Protein AF-A0A960AIQ7-F1 (afdb_monomer)

Foldseek 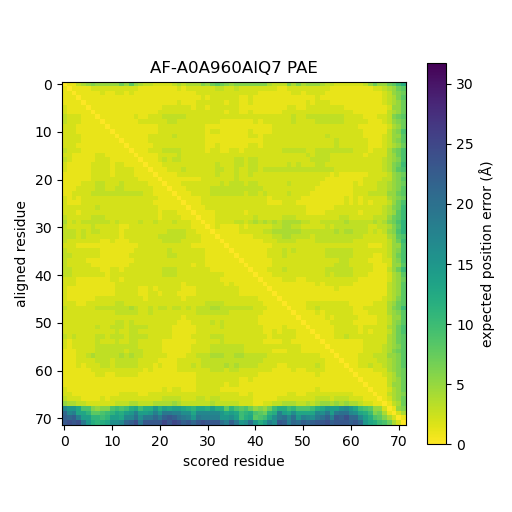3Di:
DEKEAEDDQLCVLQVHRIDDDDFFFDDDDPSDDSNVVQQVQWFKAWVRHTDDGGDGGDPPIYIYTGGPDPDD

Sequence (72 aa):
MVTVRLFAAAREAAGTDHLEVAAGPLVLPDLGPRFAQVATICTLLCDGERVALGDEVRDGAVVDVLPPFAGG

Nearest PDB structures (foldseek):
  3po0-assembly1_A  TM=7.537E-01  e=9.863E-05  Haloferax volcanii DS2
  2qie-assembly1_D  TM=6.779E-01  e=1.125E-03  Staphylococcus aureus
  5gha-assembly2_H  TM=6.431E-01  e=2.358E-02  Thermus thermophilus HB27
  5gha-assembly1_F  TM=7.007E-01  e=5.678E-02  Thermus thermophilus HB27
  5ztb-assembly1_E  TM=5.576E-01  e=4.332E-02  Thermus thermophilus HB27

pLDDT: mean 95.04, std 9.36, range [40.97, 98.62]

Radius of gyration: 11.36 Å; Cα contacts (8 Å, |Δi|>4): 145; chains: 1; bounding box: 25×21×30 Å

Secondary structure (DSSP, 8-state):
-EEEEE-HHHHHHHTSSEEEE-SEE-------HHHHHHHTT-EEEETTEEE-TTSEE-TT-EEEEEPPP---

Solvent-accessible surface area (backbone atoms only — not comparable to full-atom values): 4031 Å² total; per-residue (Å²): 75,21,44,37,38,36,34,73,68,38,15,67,38,53,75,41,57,61,51,78,37,70,46,36,54,36,69,80,80,90,58,50,73,63,23,56,60,42,58,75,61,34,49,39,24,49,81,82,42,84,54,57,80,60,42,79,39,57,68,72,40,43,33,41,38,39,49,69,80,87,78,125

Mean predicted aligned error: 2.72 Å

Structure (mmCIF, N/CA/C/O backbone):
data_AF-A0A960AIQ7-F1
#
_entry.id   AF-A0A960AIQ7-F1
#
loop_
_atom_site.group_PDB
_atom_site.id
_atom_site.type_symbol
_atom_site.label_atom_id
_atom_site.label_alt_id
_atom_site.label_comp_id
_atom_site.label_asym_id
_atom_site.label_entity_id
_atom_site.label_seq_id
_atom_site.pdbx_PDB_ins_code
_atom_site.Cartn_x
_atom_site.Cartn_y
_atom_site.Cartn_z
_atom_site.occupancy
_atom_site.B_iso_or_equiv
_atom_site.auth_seq_id
_atom_site.auth_comp_id
_atom_site.auth_asym_id
_atom_site.auth_atom_id
_atom_site.pdbx_PDB_model_num
ATOM 1 N N . MET A 1 1 ? -9.202 0.628 12.464 1.00 94.75 1 MET A N 1
ATOM 2 C CA . MET A 1 1 ? -7.914 0.154 11.969 1.00 94.75 1 MET A CA 1
ATOM 3 C C . MET A 1 1 ? -8.146 -0.741 10.773 1.00 94.75 1 MET A C 1
ATOM 5 O O . MET A 1 1 ? -9.009 -1.611 10.809 1.00 94.75 1 MET A O 1
ATOM 9 N N . VAL A 1 2 ? -7.437 -0.439 9.696 1.00 98.50 2 VAL A N 1
ATOM 10 C CA . VAL A 1 2 ? -7.422 -1.186 8.439 1.00 98.50 2 VAL A CA 1
ATOM 11 C C . VAL A 1 2 ? -6.007 -1.711 8.270 1.00 98.50 2 VAL A C 1
ATOM 13 O O . VAL A 1 2 ? -5.052 -0.927 8.314 1.00 98.50 2 VAL A O 1
ATOM 16 N N . THR A 1 3 ? -5.876 -3.011 8.037 1.00 98.56 3 THR A N 1
ATOM 17 C CA . THR A 1 3 ? -4.576 -3.631 7.787 1.00 98.56 3 THR A CA 1
ATOM 18 C C . THR A 1 3 ? -4.227 -3.478 6.314 1.00 98.56 3 THR A C 1
ATOM 20 O O . THR A 1 3 ? -4.921 -4.000 5.444 1.00 98.56 3 THR A O 1
ATOM 23 N N . VAL A 1 4 ? -3.126 -2.801 6.011 1.00 98.56 4 VAL A N 1
ATOM 24 C CA . VAL A 1 4 ? -2.599 -2.669 4.651 1.00 98.56 4 VAL A CA 1
ATOM 25 C C . VAL A 1 4 ? -1.438 -3.642 4.476 1.00 98.56 4 VAL A C 1
ATOM 27 O O . VAL A 1 4 ? -0.403 -3.484 5.120 1.00 98.56 4 VAL A O 1
ATOM 30 N N . ARG A 1 5 ? -1.580 -4.639 3.600 1.00 98.62 5 ARG A N 1
ATOM 31 C CA . ARG A 1 5 ? -0.526 -5.609 3.268 1.00 98.62 5 ARG A CA 1
ATOM 32 C C . ARG A 1 5 ? 0.226 -5.170 2.019 1.00 98.62 5 ARG A C 1
ATOM 34 O O . ARG A 1 5 ? -0.370 -4.815 1.002 1.00 98.62 5 ARG A O 1
ATOM 41 N N . LEU A 1 6 ? 1.549 -5.214 2.084 1.00 98.19 6 LEU A N 1
ATOM 42 C CA . LEU A 1 6 ? 2.450 -4.746 1.040 1.00 98.19 6 LEU A CA 1
ATOM 43 C C . LEU A 1 6 ? 3.137 -5.929 0.365 1.00 98.19 6 LEU A C 1
ATOM 45 O O . LEU A 1 6 ? 3.692 -6.810 1.023 1.00 98.19 6 LEU A O 1
ATOM 49 N N . PHE A 1 7 ? 3.160 -5.923 -0.966 1.00 96.88 7 PHE A N 1
ATOM 50 C CA . PHE A 1 7 ? 3.749 -7.004 -1.753 1.00 96.88 7 PHE A CA 1
ATOM 51 C C . PHE A 1 7 ? 4.922 -6.516 -2.605 1.00 96.88 7 PHE A C 1
ATOM 53 O O . PHE A 1 7 ? 4.987 -5.351 -2.999 1.00 96.88 7 PHE A O 1
ATOM 60 N N . ALA A 1 8 ? 5.853 -7.429 -2.901 1.00 95.81 8 ALA A N 1
ATOM 61 C CA . ALA A 1 8 ? 6.976 -7.226 -3.822 1.00 95.81 8 ALA A CA 1
ATOM 62 C C . ALA A 1 8 ? 7.692 -5.868 -3.629 1.00 95.81 8 ALA A C 1
ATOM 64 O O . ALA A 1 8 ? 8.146 -5.558 -2.526 1.00 95.81 8 ALA A O 1
ATOM 65 N N . ALA A 1 9 ? 7.760 -5.046 -4.681 1.00 95.75 9 ALA 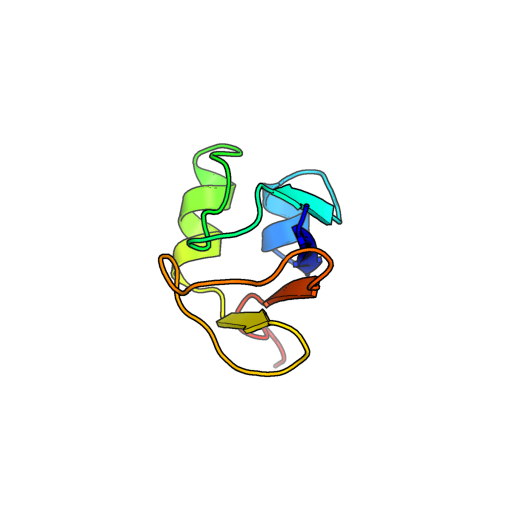A N 1
ATOM 66 C CA . ALA A 1 9 ? 8.429 -3.749 -4.664 1.00 95.75 9 ALA A CA 1
ATOM 67 C C . ALA A 1 9 ? 7.850 -2.766 -3.630 1.00 95.75 9 ALA A C 1
ATOM 69 O O . ALA A 1 9 ? 8.596 -1.930 -3.122 1.00 95.75 9 ALA A O 1
ATOM 70 N N . ALA A 1 10 ? 6.557 -2.861 -3.288 1.00 97.00 10 ALA A N 1
ATOM 71 C CA . ALA A 1 10 ? 5.950 -2.005 -2.267 1.00 97.00 10 ALA A CA 1
ATOM 72 C C . ALA A 1 10 ? 6.471 -2.370 -0.873 1.00 97.00 10 ALA A C 1
ATOM 74 O O . ALA A 1 10 ? 6.869 -1.485 -0.121 1.00 97.00 10 ALA A O 1
ATOM 75 N N . ARG A 1 11 ? 6.562 -3.672 -0.567 1.00 97.31 11 ARG A N 1
ATOM 76 C CA . ARG A 1 11 ? 7.168 -4.179 0.675 1.00 97.31 11 ARG A CA 1
ATOM 77 C C . ARG A 1 11 ? 8.631 -3.773 0.795 1.00 97.31 11 ARG A C 1
ATOM 79 O O . ARG A 1 11 ? 9.056 -3.285 1.834 1.00 97.31 11 ARG A O 1
ATOM 86 N N . GLU A 1 12 ? 9.407 -3.966 -0.271 1.00 96.81 12 GLU A N 1
ATOM 87 C CA . GLU A 1 12 ? 10.825 -3.585 -0.290 1.00 96.81 12 GLU A CA 1
ATOM 88 C C . GLU A 1 12 ? 11.020 -2.085 -0.077 1.00 96.81 12 GLU A C 1
ATOM 90 O O . GLU A 1 12 ? 11.928 -1.677 0.641 1.00 96.81 12 GLU A O 1
ATOM 95 N N . ALA A 1 13 ? 10.172 -1.261 -0.696 1.00 96.94 13 ALA A N 1
ATOM 96 C CA . ALA A 1 13 ? 10.239 0.185 -0.556 1.00 96.94 13 ALA A CA 1
ATOM 97 C C . ALA A 1 13 ? 9.802 0.672 0.833 1.00 96.94 13 ALA A C 1
ATOM 99 O O . ALA A 1 13 ? 10.355 1.652 1.319 1.00 96.94 13 ALA A O 1
ATOM 100 N N . ALA A 1 14 ? 8.834 -0.004 1.454 1.00 97.19 14 ALA A N 1
ATOM 101 C CA . ALA A 1 14 ? 8.321 0.317 2.783 1.00 97.19 14 ALA A CA 1
ATOM 102 C C . ALA A 1 14 ? 9.191 -0.217 3.932 1.00 97.19 14 ALA A C 1
ATOM 104 O O . ALA A 1 14 ? 9.114 0.294 5.045 1.00 97.19 14 ALA A O 1
ATOM 105 N N . GLY A 1 15 ? 9.974 -1.274 3.694 1.00 97.75 15 GLY A N 1
ATOM 106 C CA . GLY A 1 15 ? 10.742 -1.961 4.738 1.00 97.75 15 GLY A CA 1
ATOM 107 C C . GLY A 1 15 ? 9.892 -2.798 5.706 1.00 97.75 15 GLY A C 1
ATOM 108 O O . GLY A 1 15 ? 10.419 -3.299 6.694 1.00 97.75 15 GLY A O 1
ATOM 109 N N . THR A 1 16 ? 8.599 -2.969 5.423 1.00 97.69 16 THR A N 1
ATOM 110 C CA . THR A 1 16 ? 7.644 -3.781 6.193 1.00 97.69 16 THR A CA 1
ATOM 111 C C . THR A 1 16 ? 6.684 -4.494 5.243 1.00 97.69 16 THR A C 1
ATOM 113 O O . THR A 1 16 ? 6.450 -4.026 4.127 1.00 97.69 16 THR A O 1
ATOM 116 N N . ASP A 1 17 ? 6.136 -5.633 5.659 1.00 97.75 17 ASP A N 1
ATOM 117 C CA . ASP A 1 17 ? 5.142 -6.407 4.905 1.00 97.75 17 ASP A CA 1
ATOM 118 C C . ASP A 1 17 ? 3.696 -5.968 5.165 1.00 97.75 17 ASP A C 1
ATOM 120 O O . ASP A 1 17 ? 2.818 -6.261 4.355 1.00 97.75 17 ASP A O 1
ATOM 124 N N . HIS A 1 18 ? 3.446 -5.230 6.244 1.00 97.75 18 HIS A N 1
ATOM 125 C CA . HIS A 1 18 ? 2.153 -4.625 6.528 1.00 97.75 18 HIS A CA 1
ATOM 126 C C . HIS A 1 18 ? 2.279 -3.362 7.383 1.00 97.75 18 HIS A C 1
ATOM 128 O O . HIS A 1 18 ? 3.317 -3.092 7.997 1.00 97.75 18 HIS A O 1
ATOM 134 N N . LEU A 1 19 ? 1.198 -2.588 7.410 1.00 97.19 19 LEU A N 1
ATOM 135 C CA . LEU A 1 19 ? 1.006 -1.435 8.281 1.00 97.19 19 LEU A CA 1
ATOM 136 C C . LEU A 1 19 ? -0.476 -1.265 8.619 1.00 97.19 19 LEU A C 1
ATOM 138 O O . LEU A 1 19 ? -1.345 -1.790 7.928 1.00 97.19 19 LEU A O 1
ATOM 142 N N . GLU A 1 20 ? -0.757 -0.504 9.667 1.00 98.06 20 GLU A N 1
ATOM 143 C CA . GLU A 1 20 ? -2.116 -0.192 10.104 1.00 98.06 20 GLU A CA 1
ATOM 144 C C . GLU A 1 20 ? -2.449 1.269 9.788 1.00 98.06 20 GLU A C 1
ATOM 146 O O . GLU A 1 20 ? -1.672 2.171 10.116 1.00 98.06 20 GLU A O 1
ATOM 151 N N . VAL A 1 21 ? -3.613 1.512 9.184 1.00 97.62 21 VAL A N 1
ATOM 152 C CA . VAL A 1 21 ? -4.143 2.864 8.936 1.00 97.62 21 VAL A CA 1
ATOM 153 C C . VAL A 1 21 ? -5.504 3.057 9.597 1.00 97.62 21 VAL A C 1
ATOM 155 O O . VAL A 1 21 ? -6.157 2.107 10.041 1.00 97.62 21 VAL A O 1
ATOM 158 N N . ALA A 1 22 ? -5.935 4.312 9.702 1.00 97.88 22 ALA A N 1
ATOM 159 C CA . ALA A 1 22 ? -7.276 4.622 10.175 1.00 97.88 22 ALA A CA 1
ATOM 160 C C . ALA A 1 22 ? -8.329 4.074 9.197 1.00 97.88 22 ALA A C 1
ATOM 162 O O . ALA A 1 22 ? -8.114 4.056 7.988 1.00 97.88 22 ALA A O 1
ATOM 163 N N . ALA A 1 23 ? -9.471 3.645 9.736 1.00 97.75 23 ALA A N 1
ATOM 164 C CA . ALA A 1 23 ? -10.647 3.401 8.908 1.00 97.75 23 ALA A CA 1
ATOM 165 C C . ALA A 1 23 ? -11.198 4.735 8.380 1.00 97.75 23 ALA A C 1
ATOM 167 O O . ALA A 1 23 ? -10.974 5.782 8.995 1.00 97.75 23 ALA A O 1
ATOM 168 N N . GLY A 1 24 ? -11.938 4.680 7.277 1.00 98.00 24 GLY A N 1
ATOM 169 C CA . GLY A 1 24 ? -12.411 5.851 6.545 1.00 98.00 24 GLY A CA 1
ATOM 170 C C . GLY A 1 24 ? -11.746 5.958 5.168 1.00 98.00 24 GLY A C 1
ATOM 171 O O . GLY A 1 24 ? -11.385 4.925 4.596 1.00 98.00 24 GLY A O 1
ATOM 172 N N . PRO A 1 25 ? -11.539 7.176 4.636 1.00 98.19 25 PRO A N 1
ATOM 173 C CA . PRO A 1 25 ? -10.876 7.380 3.353 1.00 98.19 25 PRO A CA 1
ATOM 174 C C . PRO A 1 25 ? -9.490 6.733 3.313 1.00 98.19 25 PRO A C 1
ATOM 176 O O . PRO A 1 25 ? -8.622 7.038 4.137 1.00 98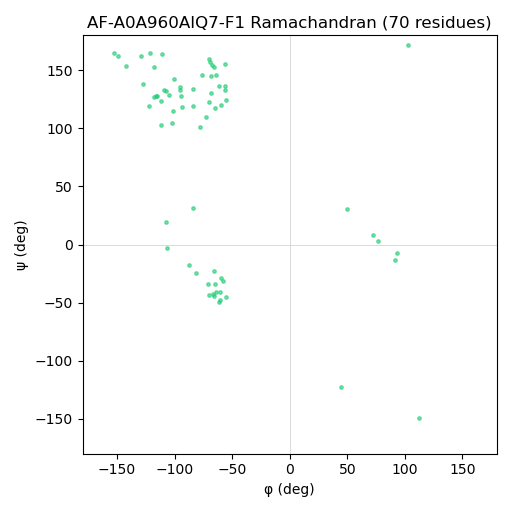.19 25 PRO A O 1
ATOM 179 N N . LEU A 1 26 ? -9.263 5.864 2.330 1.00 98.06 26 LEU A N 1
ATOM 180 C CA . LEU A 1 26 ? -8.014 5.130 2.199 1.00 98.06 26 LEU A CA 1
ATOM 181 C C . LEU A 1 26 ? -6.857 6.083 1.909 1.00 98.06 26 LEU A C 1
ATOM 183 O O . LEU A 1 26 ? -6.782 6.710 0.850 1.00 98.06 26 LEU A O 1
ATOM 187 N N . VAL A 1 27 ? -5.906 6.122 2.832 1.00 97.12 27 VAL A N 1
ATOM 188 C CA . VAL A 1 27 ? -4.642 6.837 2.685 1.00 97.12 27 VAL A CA 1
ATOM 189 C C . VAL A 1 27 ? -3.495 5.887 2.989 1.00 97.12 27 VAL A C 1
ATOM 191 O O . VAL A 1 27 ? -3.557 5.105 3.936 1.00 97.12 27 VAL A O 1
ATOM 194 N N . LEU A 1 28 ? -2.436 5.953 2.186 1.00 95.94 28 LEU A N 1
ATOM 195 C CA . LEU A 1 28 ? -1.181 5.277 2.495 1.00 95.94 28 LEU A CA 1
ATOM 196 C C . LEU A 1 28 ? -0.250 6.274 3.193 1.00 95.94 28 LEU A C 1
ATOM 198 O O . LEU A 1 28 ? -0.156 7.418 2.741 1.00 95.94 28 LEU A O 1
ATOM 202 N N . PRO A 1 29 ? 0.429 5.879 4.281 1.00 95.19 29 PRO A N 1
ATOM 203 C CA . PRO A 1 29 ? 1.389 6.754 4.935 1.00 95.19 29 PRO A CA 1
ATOM 204 C C . PRO A 1 29 ? 2.580 7.031 4.013 1.00 95.19 29 PRO A C 1
ATOM 206 O O . PRO A 1 29 ? 2.943 6.210 3.168 1.00 95.19 29 PRO A O 1
ATOM 209 N N . ASP A 1 30 ? 3.220 8.181 4.207 1.00 93.81 30 ASP A N 1
ATOM 210 C CA . ASP A 1 30 ? 4.496 8.463 3.561 1.00 93.81 30 ASP A CA 1
ATOM 211 C C . ASP A 1 30 ? 5.600 7.628 4.226 1.00 93.81 30 ASP A C 1
ATOM 213 O O . ASP A 1 30 ? 5.965 7.852 5.380 1.00 93.81 30 ASP A O 1
ATOM 217 N N . LEU A 1 31 ? 6.110 6.640 3.490 1.00 96.12 31 LEU A N 1
ATOM 218 C CA . LEU A 1 31 ? 7.231 5.783 3.892 1.00 96.12 31 LEU A CA 1
ATOM 219 C C . LEU A 1 31 ? 8.510 6.120 3.111 1.00 96.12 31 LEU A C 1
ATOM 221 O O . LEU A 1 31 ? 9.432 5.309 3.013 1.00 96.12 31 LEU A O 1
ATOM 225 N N . GLY A 1 32 ? 8.567 7.318 2.529 1.00 97.06 32 GLY A N 1
ATOM 226 C CA . GLY A 1 32 ? 9.699 7.825 1.774 1.00 97.06 32 GLY A CA 1
ATOM 227 C C . GLY A 1 32 ? 9.509 7.774 0.254 1.00 97.06 32 GLY A C 1
ATOM 228 O O . GLY A 1 32 ? 8.578 7.161 -0.281 1.00 97.06 32 GLY A O 1
ATOM 229 N N . PRO A 1 33 ? 10.442 8.393 -0.491 1.00 97.12 33 PRO A N 1
ATOM 230 C CA . PRO A 1 33 ? 10.265 8.693 -1.912 1.00 97.12 33 PRO A CA 1
ATOM 231 C C . PRO A 1 33 ? 10.153 7.443 -2.791 1.00 97.12 33 PRO A C 1
ATOM 233 O O . PRO A 1 33 ? 9.411 7.446 -3.771 1.00 97.12 33 PRO A O 1
ATOM 236 N N . ARG A 1 34 ? 10.858 6.357 -2.443 1.00 96.19 34 ARG A N 1
ATOM 237 C CA . ARG A 1 34 ? 10.765 5.090 -3.184 1.00 96.19 34 ARG A CA 1
ATOM 238 C C . ARG A 1 34 ? 9.378 4.469 -3.036 1.00 96.19 34 ARG A C 1
ATOM 240 O O . ARG A 1 34 ? 8.823 3.999 -4.025 1.00 96.19 34 ARG A O 1
ATOM 247 N N . PHE A 1 35 ? 8.816 4.477 -1.827 1.00 97.38 35 PHE A N 1
ATOM 248 C CA . PHE A 1 35 ? 7.476 3.949 -1.591 1.00 97.38 35 PHE A CA 1
ATOM 249 C C . PHE A 1 35 ? 6.427 4.791 -2.313 1.00 97.38 35 PHE A C 1
ATOM 251 O O . PHE A 1 35 ? 5.594 4.226 -3.014 1.00 97.38 35 PHE A O 1
ATOM 258 N N . ALA A 1 36 ? 6.535 6.122 -2.245 1.00 96.00 36 ALA A N 1
ATOM 259 C CA . ALA A 1 36 ? 5.652 7.026 -2.976 1.00 96.00 36 ALA A CA 1
ATOM 260 C C . ALA A 1 36 ? 5.643 6.728 -4.486 1.00 96.00 36 ALA A C 1
ATOM 262 O O . ALA A 1 36 ? 4.574 6.613 -5.078 1.00 96.00 36 ALA A O 1
ATOM 263 N N . GLN A 1 37 ? 6.815 6.523 -5.098 1.00 95.81 37 GLN A N 1
ATOM 264 C CA . GLN A 1 37 ? 6.921 6.163 -6.518 1.00 95.81 3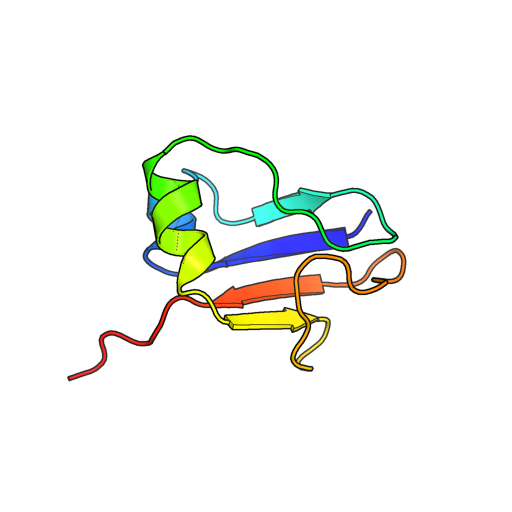7 GLN A CA 1
ATOM 265 C C . GLN A 1 37 ? 6.239 4.826 -6.827 1.00 95.81 37 GLN A C 1
ATOM 267 O O . GLN A 1 37 ? 5.430 4.750 -7.751 1.00 95.81 37 GLN A O 1
ATOM 272 N N . VAL A 1 38 ? 6.524 3.780 -6.046 1.00 96.06 38 VAL A N 1
ATOM 273 C CA . VAL A 1 38 ? 5.930 2.450 -6.256 1.00 96.06 38 VAL A CA 1
ATOM 274 C C . VAL A 1 38 ? 4.415 2.479 -6.047 1.00 96.06 38 VAL A C 1
ATOM 276 O O . VAL A 1 38 ? 3.682 1.904 -6.845 1.00 96.06 38 VAL A O 1
ATOM 279 N N . ALA A 1 39 ? 3.927 3.190 -5.031 1.00 95.62 39 ALA A N 1
ATOM 280 C CA . ALA A 1 39 ? 2.502 3.293 -4.737 1.00 95.62 39 ALA A CA 1
ATOM 281 C C . ALA A 1 39 ? 1.694 3.861 -5.917 1.00 95.62 39 ALA A C 1
ATOM 283 O O . ALA A 1 39 ? 0.562 3.431 -6.123 1.00 95.62 39 ALA A O 1
ATOM 284 N N . THR A 1 40 ? 2.275 4.750 -6.737 1.00 95.75 40 THR A N 1
ATOM 285 C CA . THR A 1 40 ? 1.578 5.330 -7.906 1.00 95.75 40 THR A CA 1
ATOM 286 C C . THR A 1 40 ? 1.234 4.321 -9.002 1.00 95.75 40 THR A C 1
ATOM 288 O O . THR A 1 40 ? 0.325 4.567 -9.791 1.00 95.75 40 THR A O 1
ATOM 291 N N . ILE A 1 41 ? 1.946 3.193 -9.060 1.00 95.56 41 ILE A N 1
ATOM 292 C CA . ILE A 1 41 ? 1.732 2.139 -10.061 1.00 95.56 41 ILE A CA 1
ATOM 293 C C . ILE A 1 41 ? 1.051 0.897 -9.472 1.00 95.56 41 ILE A C 1
ATOM 295 O O . ILE A 1 41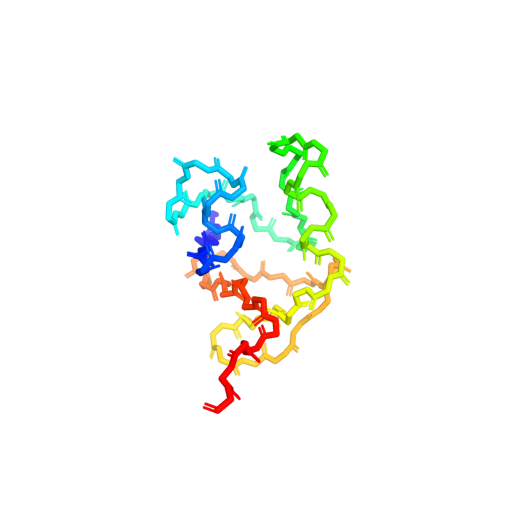 ? 0.773 -0.053 -10.202 1.00 95.56 41 ILE A O 1
ATOM 299 N N . CYS A 1 42 ? 0.786 0.878 -8.164 1.00 96.88 42 CYS A N 1
ATOM 300 C CA . CYS A 1 42 ? 0.152 -0.250 -7.494 1.00 96.88 42 CYS A CA 1
ATOM 301 C C . CYS A 1 42 ? -1.355 -0.320 -7.769 1.00 96.88 42 CYS A C 1
ATOM 303 O O . CYS A 1 42 ? -2.061 0.683 -7.834 1.00 96.88 42 CYS A O 1
ATOM 305 N N . THR A 1 43 ? -1.868 -1.545 -7.842 1.00 97.62 43 THR A N 1
ATOM 306 C CA . THR A 1 43 ? -3.289 -1.838 -7.653 1.00 97.62 43 THR A CA 1
ATOM 307 C C . THR A 1 43 ? -3.579 -1.976 -6.162 1.00 97.62 43 THR A C 1
ATOM 309 O O . THR A 1 43 ? -2.852 -2.681 -5.465 1.00 97.62 43 THR A O 1
ATOM 312 N N . LEU A 1 44 ? -4.653 -1.340 -5.693 1.00 98.06 44 LEU A N 1
ATOM 313 C CA . LEU A 1 44 ? -5.151 -1.476 -4.327 1.00 98.06 44 LEU A CA 1
ATOM 314 C C . LEU A 1 44 ? -6.405 -2.351 -4.335 1.00 98.06 44 LEU A C 1
ATOM 316 O O . LEU A 1 44 ? -7.321 -2.090 -5.122 1.00 98.06 44 LEU A O 1
ATOM 320 N N . LEU A 1 45 ? -6.439 -3.380 -3.488 1.00 98.44 45 LEU A N 1
ATOM 321 C CA . LEU A 1 45 ? -7.609 -4.244 -3.317 1.00 98.44 45 LEU A CA 1
ATOM 322 C C . LEU A 1 45 ? -8.068 -4.238 -1.860 1.00 98.44 45 LEU A C 1
ATOM 324 O O . LEU A 1 45 ? -7.312 -4.672 -1.004 1.00 98.44 45 LEU A O 1
ATOM 328 N N . CYS A 1 46 ? -9.292 -3.809 -1.572 1.00 98.38 46 CYS A N 1
ATOM 329 C CA . CYS A 1 46 ? -9.921 -3.957 -0.263 1.00 98.38 46 CYS A CA 1
ATOM 330 C C . CYS A 1 46 ? -10.758 -5.237 -0.248 1.00 98.38 46 CYS A C 1
ATOM 332 O O . CYS A 1 46 ? -11.691 -5.360 -1.035 1.00 98.38 46 CYS A O 1
ATOM 334 N N . ASP A 1 47 ? -10.425 -6.197 0.615 1.00 97.12 47 ASP A N 1
ATOM 335 C CA . ASP A 1 47 ? -11.114 -7.494 0.719 1.00 97.12 47 ASP A CA 1
ATOM 336 C C . ASP A 1 47 ? -11.287 -8.212 -0.649 1.00 97.12 47 ASP A C 1
ATOM 338 O O . ASP A 1 47 ? -12.235 -8.963 -0.871 1.00 97.12 47 ASP A O 1
ATOM 342 N N . GLY A 1 48 ? -10.346 -7.990 -1.578 1.00 95.88 48 GLY A N 1
ATOM 343 C CA . GLY A 1 48 ? -10.347 -8.554 -2.935 1.00 95.88 48 GLY A CA 1
ATOM 344 C C . GLY A 1 48 ? -10.982 -7.671 -4.019 1.00 95.88 48 GLY A C 1
ATOM 345 O O . GLY A 1 48 ? -10.841 -7.983 -5.203 1.00 95.88 48 GLY A O 1
ATOM 346 N N . GLU A 1 49 ? -11.613 -6.555 -3.659 1.00 97.75 49 GLU A N 1
ATOM 347 C CA . GLU A 1 49 ? -12.229 -5.613 -4.600 1.00 97.75 49 GLU A CA 1
ATOM 348 C C . GLU A 1 49 ? -11.347 -4.391 -4.849 1.00 97.75 49 GLU A C 1
ATOM 350 O O . GLU A 1 49 ? -10.694 -3.878 -3.945 1.00 97.75 49 GLU A O 1
ATOM 355 N N . ARG A 1 50 ? -11.314 -3.898 -6.091 1.00 97.81 50 ARG A N 1
ATOM 356 C CA . ARG A 1 50 ? -10.471 -2.752 -6.450 1.00 97.81 50 ARG A CA 1
ATOM 357 C C . ARG A 1 50 ? -10.979 -1.472 -5.790 1.00 97.81 50 ARG A C 1
ATOM 359 O O . ARG A 1 50 ? -12.142 -1.126 -5.951 1.00 97.81 50 ARG A O 1
ATOM 366 N N . VAL A 1 51 ? -10.063 -0.747 -5.153 1.00 98.19 51 VAL A N 1
ATOM 367 C CA . VAL A 1 51 ? -10.301 0.568 -4.541 1.00 98.19 51 VAL A CA 1
ATOM 368 C C . VAL A 1 51 ? -9.256 1.578 -5.011 1.00 98.19 51 VAL A C 1
ATOM 370 O O . VAL A 1 51 ? -8.195 1.210 -5.529 1.00 98.19 51 VAL A O 1
ATOM 373 N N . ALA A 1 52 ? -9.551 2.857 -4.840 1.00 97.38 52 ALA A N 1
ATOM 374 C CA . ALA A 1 52 ? -8.634 3.968 -5.031 1.00 97.38 52 ALA A CA 1
ATOM 375 C C . ALA A 1 52 ? -8.294 4.636 -3.690 1.00 97.38 52 ALA A C 1
ATOM 377 O O . ALA A 1 52 ? -8.972 4.462 -2.678 1.00 97.38 52 ALA A O 1
ATOM 378 N N . LEU A 1 53 ? -7.223 5.432 -3.683 1.00 96.38 53 LEU A N 1
ATOM 379 C CA . LEU A 1 53 ? -6.962 6.331 -2.561 1.00 96.38 53 LEU A CA 1
ATOM 380 C C . LEU A 1 53 ? -8.125 7.324 -2.427 1.00 96.38 53 LEU A C 1
ATOM 382 O O . LEU A 1 53 ? -8.577 7.885 -3.425 1.00 96.38 53 LEU A O 1
ATOM 386 N N . GLY A 1 54 ? -8.574 7.552 -1.196 1.00 97.44 54 G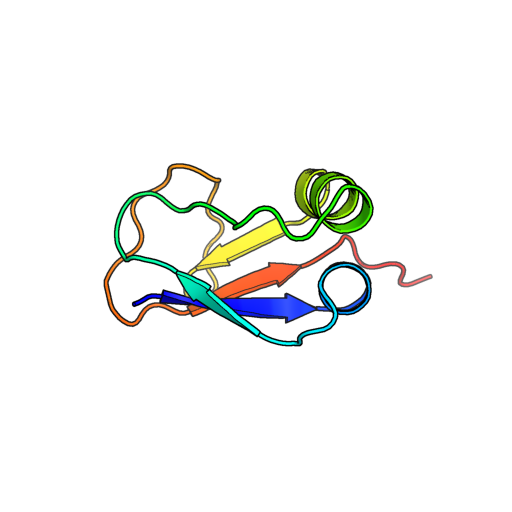LY A N 1
ATOM 387 C CA . GLY A 1 54 ? -9.733 8.384 -0.876 1.00 97.44 54 GLY A CA 1
ATOM 388 C C . GLY A 1 54 ? -11.067 7.635 -0.800 1.00 97.44 54 GLY A C 1
ATOM 389 O O . GLY A 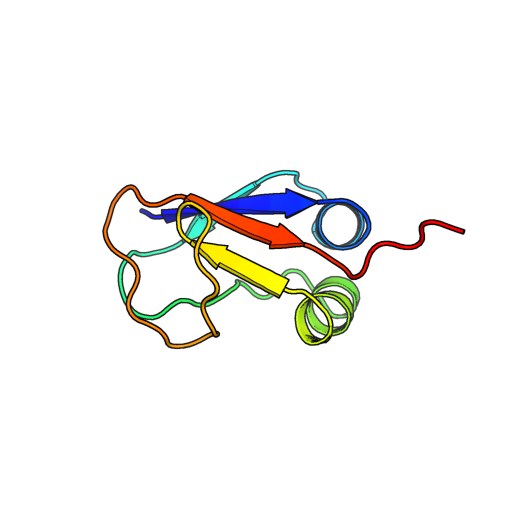1 54 ? -12.011 8.199 -0.252 1.00 97.44 54 GLY A O 1
ATOM 390 N N . ASP A 1 55 ? -11.149 6.387 -1.271 1.00 98.19 55 ASP A N 1
ATOM 391 C CA . ASP A 1 55 ? -12.357 5.570 -1.106 1.00 98.19 55 ASP A CA 1
ATOM 392 C C . ASP A 1 55 ? -12.566 5.193 0.366 1.00 98.19 55 ASP A C 1
ATOM 394 O O . ASP A 1 55 ? -11.610 4.956 1.103 1.00 98.19 55 ASP A O 1
ATOM 398 N N . GLU A 1 56 ? -13.825 5.114 0.794 1.00 98.00 56 GLU A N 1
ATOM 399 C CA . GLU A 1 56 ? -14.184 4.734 2.161 1.00 98.00 56 GLU A CA 1
ATOM 400 C C . GLU A 1 56 ? -13.903 3.249 2.422 1.00 98.00 56 GLU A C 1
ATOM 402 O O . GLU A 1 56 ? -14.462 2.367 1.767 1.00 98.00 56 GLU A O 1
ATOM 407 N N . VAL A 1 57 ? -13.076 2.968 3.430 1.00 98.06 57 VAL A N 1
ATOM 408 C CA . VAL A 1 57 ? -12.733 1.616 3.873 1.00 98.06 57 VAL A CA 1
ATOM 409 C C . VAL A 1 57 ? -13.189 1.408 5.312 1.00 98.06 57 VAL A C 1
ATOM 411 O O . VAL A 1 57 ? -12.862 2.168 6.227 1.00 98.06 57 VAL A O 1
ATOM 414 N N . ARG A 1 58 ? -13.957 0.338 5.519 1.00 97.56 58 ARG A N 1
ATOM 415 C CA . ARG A 1 58 ? -14.513 -0.016 6.827 1.00 97.56 58 ARG A CA 1
ATOM 416 C C . ARG A 1 58 ? -13.433 -0.431 7.823 1.00 97.56 58 ARG A C 1
ATOM 418 O O . ARG A 1 58 ? -12.397 -0.983 7.465 1.00 97.56 58 ARG A O 1
ATOM 425 N N . ASP A 1 59 ? -13.746 -0.246 9.097 1.00 98.00 59 ASP A N 1
ATOM 426 C CA . ASP A 1 59 ? -12.950 -0.790 10.189 1.00 98.00 59 ASP A CA 1
ATOM 427 C C . ASP A 1 59 ? -12.794 -2.317 10.076 1.00 98.00 59 ASP A C 1
ATOM 429 O O . ASP A 1 59 ? -13.753 -3.025 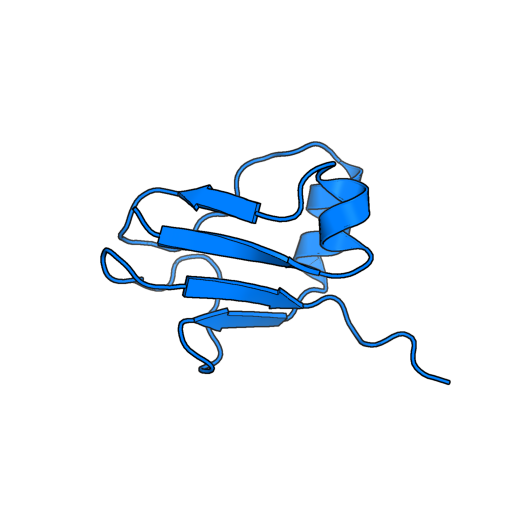9.755 1.00 98.00 59 ASP A O 1
ATOM 433 N N . GLY A 1 60 ? -11.580 -2.816 10.314 1.00 98.00 60 GLY A N 1
ATOM 434 C CA . GLY A 1 60 ? -11.234 -4.235 10.233 1.00 98.00 60 GLY A CA 1
ATOM 435 C C . GLY A 1 60 ? -11.054 -4.796 8.818 1.00 98.00 60 GLY A C 1
ATOM 436 O O . GLY A 1 60 ? -10.837 -5.999 8.684 1.00 98.00 60 GLY A O 1
ATOM 437 N N . ALA A 1 61 ? -11.150 -3.972 7.770 1.00 98.19 61 ALA A N 1
ATOM 438 C CA . ALA A 1 61 ? -10.857 -4.407 6.406 1.00 98.19 61 ALA A CA 1
ATOM 439 C C . ALA A 1 61 ? -9.362 -4.669 6.188 1.00 98.19 61 ALA A C 1
ATOM 441 O O . ALA A 1 61 ? -8.503 -4.133 6.900 1.00 98.19 61 ALA A O 1
ATOM 442 N N . VAL A 1 62 ? -9.062 -5.447 5.147 1.00 98.62 62 VAL A N 1
ATOM 443 C CA . VAL A 1 62 ? -7.694 -5.677 4.682 1.00 98.62 62 VAL A CA 1
ATOM 444 C C . VAL A 1 62 ? -7.523 -5.094 3.287 1.00 98.62 62 VAL A C 1
ATOM 446 O O . VAL A 1 62 ? -8.289 -5.406 2.377 1.00 98.62 62 VAL A O 1
ATOM 449 N N . VAL A 1 63 ? -6.492 -4.270 3.110 1.00 98.62 63 VAL A N 1
ATOM 450 C CA . VAL A 1 63 ? -6.132 -3.679 1.820 1.00 98.62 63 VAL A CA 1
ATOM 451 C C . VAL A 1 63 ? -4.809 -4.254 1.329 1.00 98.62 63 VAL A C 1
ATOM 453 O O . VAL A 1 63 ? -3.787 -4.131 1.995 1.00 98.62 63 VAL A O 1
ATOM 456 N N . ASP A 1 64 ? -4.800 -4.834 0.136 1.00 98.56 64 ASP A N 1
ATOM 457 C CA . ASP A 1 64 ? -3.596 -5.321 -0.529 1.00 98.56 64 ASP A CA 1
ATOM 458 C C . ASP A 1 64 ? -3.035 -4.269 -1.483 1.00 98.56 64 ASP A C 1
ATOM 460 O O . ASP A 1 64 ? -3.738 -3.772 -2.363 1.00 98.56 64 ASP A O 1
ATOM 464 N N . VAL A 1 65 ? -1.744 -3.970 -1.343 1.00 98.06 65 VAL A N 1
ATOM 465 C CA . VAL A 1 65 ? -0.987 -3.094 -2.242 1.00 98.06 65 VAL A CA 1
ATOM 466 C C . VAL A 1 65 ? -0.148 -3.961 -3.169 1.00 98.06 65 VAL A C 1
ATOM 468 O O . VAL A 1 65 ? 0.87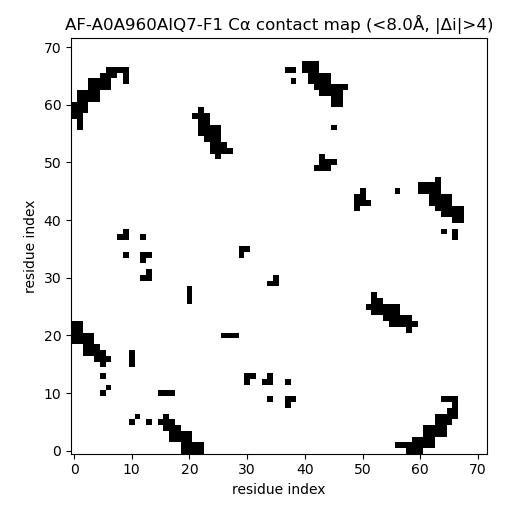7 -4.524 -2.768 1.00 98.06 65 VAL A O 1
ATOM 471 N N . LEU A 1 66 ? -0.594 -4.064 -4.417 1.00 97.12 66 LEU A N 1
ATOM 472 C CA . LEU A 1 66 ? -0.049 -4.965 -5.425 1.00 97.12 66 LEU A CA 1
ATOM 473 C C . LEU A 1 66 ? 0.659 -4.167 -6.528 1.00 97.12 66 LEU A C 1
ATOM 475 O O . LEU A 1 66 ? -0.012 -3.611 -7.403 1.00 97.12 66 LEU A O 1
ATOM 479 N N . PRO A 1 67 ? 2.004 -4.106 -6.533 1.00 95.69 67 PRO A N 1
ATOM 480 C CA . PRO A 1 67 ? 2.748 -3.613 -7.686 1.00 95.69 67 PRO A CA 1
ATOM 481 C C . PRO A 1 67 ? 2.400 -4.412 -8.951 1.00 95.69 67 PRO A C 1
ATOM 483 O O . PRO A 1 67 ? 2.002 -5.578 -8.843 1.00 95.69 67 PRO A O 1
ATOM 486 N N . PRO A 1 68 ? 2.575 -3.834 -10.152 1.00 92.56 68 PRO A N 1
ATOM 487 C CA . PRO A 1 68 ? 2.382 -4.579 -11.385 1.00 92.56 68 PRO A CA 1
ATOM 488 C C . PRO A 1 68 ? 3.293 -5.807 -11.376 1.00 92.56 68 PRO A C 1
ATOM 490 O O . PRO A 1 68 ? 4.475 -5.723 -11.029 1.00 92.56 68 PRO A O 1
ATOM 493 N N . PHE A 1 69 ? 2.728 -6.960 -11.727 1.00 76.12 69 PHE A N 1
ATOM 494 C CA . PHE A 1 69 ? 3.486 -8.199 -11.790 1.00 76.12 69 PHE A CA 1
ATOM 495 C C . PHE A 1 69 ? 4.630 -8.043 -12.799 1.00 76.12 69 PHE A C 1
ATOM 497 O O . PHE A 1 69 ? 4.392 -7.826 -13.982 1.00 76.12 69 PHE A O 1
ATOM 504 N N . ALA A 1 70 ? 5.872 -8.195 -12.341 1.00 63.31 70 ALA A N 1
ATOM 505 C CA . ALA A 1 70 ? 7.053 -8.278 -13.202 1.00 63.31 70 ALA A CA 1
ATOM 506 C C . ALA A 1 70 ? 7.274 -9.715 -13.723 1.00 63.31 70 ALA A C 1
ATOM 508 O O . ALA A 1 70 ? 8.410 -10.161 -13.867 1.00 63.31 70 ALA A O 1
ATOM 509 N N . GLY A 1 71 ? 6.190 -10.470 -13.925 1.00 54.97 71 GLY A N 1
ATOM 510 C CA . GLY A 1 71 ? 6.244 -11.835 -14.438 1.00 54.97 71 GLY A CA 1
ATOM 511 C C . GLY A 1 71 ? 6.456 -11.811 -15.946 1.00 54.97 71 GLY A C 1
ATOM 512 O O . GLY A 1 71 ? 5.512 -11.536 -16.684 1.00 54.97 71 GLY A O 1
ATOM 513 N N . GLY A 1 72 ? 7.697 -12.047 -16.370 1.00 40.97 72 GLY A N 1
ATOM 514 C CA . GLY A 1 72 ? 8.020 -12.513 -17.720 1.00 40.97 72 GLY A CA 1
ATOM 515 C C . GLY A 1 72 ? 7.860 -14.021 -17.837 1.00 40.97 72 GLY A C 1
ATOM 516 O O . GLY A 1 72 ? 7.954 -14.703 -16.789 1.00 40.97 72 GLY A O 1
#